Protein AF-A0A3N7GKX5-F1 (afdb_monomer)

Sequence (65 aa):
MTFKEAVEATPDVKTCYHAGLRALGSDSKKIYLQDTSKCEGSVDIDGCTTAVLPAKQPMGLLFLL

Foldseek 3Di:
DDPLVVQCVDPLRNPFKDAFPVLVPPCSVVDDDPDSVVRRIDGNNPVSNCVVDVPPDPPDDDPDD

Mean predicted aligned error: 9.83 Å

pLDDT: mean 74.6, std 14.72, range [41.53, 88.12]

Secondary structure (DSSP, 8-state):
--HHHHHHHSTTTTT-EEETTGGGGGGGGG---S-GGG--EEE-HHHHHHHHS-S---S--S---

Radius of gyration: 14.11 Å; Cα contacts (8 Å, |Δi|>4): 59; chains: 1; bounding box: 36×26×33 Å

Structure (mmCIF, N/CA/C/O backbone):
data_AF-A0A3N7GKX5-F1
#
_entry.id   AF-A0A3N7GKX5-F1
#
loop_
_atom_site.group_PDB
_atom_site.id
_atom_site.type_symbol
_atom_site.label_atom_id
_atom_site.label_alt_id
_atom_site.label_comp_id
_atom_site.label_asym_id
_atom_site.label_entity_id
_atom_site.label_seq_id
_atom_site.pdbx_PDB_ins_code
_atom_site.Cartn_x
_atom_site.Cartn_y
_atom_site.Cartn_z
_atom_site.occupancy
_atom_site.B_iso_or_equiv
_atom_site.auth_seq_id
_atom_site.auth_comp_id
_atom_site.auth_asym_id
_atom_site.auth_atom_id
_atom_site.pdbx_PDB_model_num
ATOM 1 N N . MET A 1 1 ? 8.022 -7.578 16.903 1.00 62.59 1 MET A N 1
ATOM 2 C CA . MET A 1 1 ? 8.005 -7.725 15.439 1.00 62.59 1 MET A CA 1
ATOM 3 C C . MET A 1 1 ? 6.660 -7.265 14.935 1.00 62.59 1 MET A C 1
ATOM 5 O O . MET A 1 1 ? 5.649 -7.898 15.215 1.00 62.59 1 MET A O 1
ATOM 9 N N . THR A 1 2 ? 6.668 -6.126 14.269 1.00 84.81 2 THR A N 1
ATOM 10 C CA . THR A 1 2 ? 5.550 -5.557 13.525 1.00 84.81 2 THR A CA 1
ATOM 11 C C . THR A 1 2 ? 5.543 -6.125 12.108 1.00 84.81 2 THR A C 1
ATOM 13 O O . THR A 1 2 ? 6.570 -6.597 11.613 1.00 84.81 2 THR A O 1
ATOM 16 N N . PHE A 1 3 ? 4.396 -6.063 11.432 1.00 84.19 3 PHE A N 1
ATOM 17 C CA . PHE A 1 3 ? 4.298 -6.467 10.029 1.00 84.19 3 PHE A CA 1
ATOM 18 C C . PHE A 1 3 ? 5.313 -5.716 9.151 1.00 84.19 3 PHE A C 1
ATOM 20 O O . PHE A 1 3 ? 5.990 -6.321 8.326 1.00 84.19 3 PHE A O 1
ATOM 27 N N . LYS A 1 4 ? 5.491 -4.412 9.395 1.00 85.44 4 LYS A N 1
ATOM 28 C CA . LYS A 1 4 ? 6.469 -3.582 8.687 1.00 85.44 4 LYS A CA 1
ATOM 29 C C . LYS A 1 4 ? 7.903 -4.104 8.843 1.00 85.44 4 LYS A C 1
ATOM 31 O O . LYS A 1 4 ? 8.592 -4.260 7.843 1.00 85.44 4 LYS A O 1
ATOM 36 N N . GLU A 1 5 ? 8.327 -4.417 10.068 1.00 85.19 5 GLU A N 1
ATOM 37 C CA . GLU A 1 5 ? 9.671 -4.955 10.330 1.00 85.19 5 GLU A CA 1
ATOM 38 C C . GLU A 1 5 ? 9.903 -6.294 9.616 1.00 85.19 5 GLU A C 1
ATOM 40 O O . GLU A 1 5 ? 10.991 -6.527 9.100 1.00 85.19 5 GLU A O 1
ATOM 45 N N . ALA A 1 6 ? 8.888 -7.163 9.546 1.00 85.56 6 ALA A N 1
ATOM 46 C CA . ALA A 1 6 ? 8.988 -8.436 8.828 1.00 85.56 6 ALA A CA 1
ATOM 47 C C . ALA A 1 6 ? 9.163 -8.238 7.311 1.00 85.56 6 ALA A C 1
ATOM 49 O O . ALA A 1 6 ? 9.938 -8.951 6.669 1.00 85.56 6 ALA A O 1
ATOM 50 N N . VAL A 1 7 ? 8.481 -7.239 6.743 1.00 85.44 7 VAL A N 1
ATOM 51 C CA . VAL A 1 7 ? 8.611 -6.878 5.326 1.00 85.44 7 VAL A CA 1
ATOM 52 C C . VAL A 1 7 ? 9.980 -6.257 5.046 1.00 85.44 7 VAL A C 1
ATOM 54 O O . VAL A 1 7 ? 10.652 -6.675 4.111 1.00 85.44 7 VAL A O 1
ATOM 57 N N . GLU A 1 8 ? 10.437 -5.317 5.877 1.00 85.56 8 GLU A N 1
ATOM 58 C CA . GLU A 1 8 ? 11.752 -4.671 5.735 1.00 85.56 8 GLU A CA 1
ATOM 59 C C . GLU A 1 8 ? 12.921 -5.650 5.941 1.00 85.56 8 GLU A C 1
ATOM 61 O O . GLU A 1 8 ? 13.973 -5.489 5.319 1.00 85.56 8 GLU A O 1
ATOM 66 N N . ALA A 1 9 ? 12.735 -6.685 6.767 1.00 87.12 9 ALA A N 1
ATOM 67 C CA . ALA A 1 9 ? 13.711 -7.756 6.962 1.00 87.12 9 ALA A CA 1
ATOM 68 C C . ALA A 1 9 ? 13.802 -8.726 5.771 1.00 87.12 9 ALA A C 1
ATOM 70 O O . ALA A 1 9 ? 14.796 -9.443 5.653 1.00 87.12 9 ALA A O 1
ATOM 71 N N . THR A 1 10 ? 12.797 -8.757 4.889 1.00 83.88 10 THR A N 1
ATOM 72 C CA . THR A 1 10 ? 12.776 -9.651 3.727 1.00 83.88 10 THR A CA 1
ATOM 73 C C . THR A 1 10 ? 13.355 -8.922 2.508 1.00 83.88 10 THR A C 1
ATOM 75 O O . THR A 1 10 ? 12.711 -8.011 1.985 1.00 83.88 10 THR A O 1
ATOM 78 N N . PRO A 1 11 ? 14.557 -9.287 2.021 1.00 80.62 11 PRO A N 1
ATOM 79 C CA . PRO A 1 11 ? 15.276 -8.514 1.006 1.00 80.62 11 PRO A CA 1
ATOM 80 C C . PRO A 1 11 ? 14.502 -8.348 -0.307 1.00 80.62 11 PRO A C 1
ATOM 82 O O . PRO A 1 11 ? 14.577 -7.275 -0.907 1.00 80.62 11 PRO A O 1
ATOM 85 N N . ASP A 1 12 ? 13.721 -9.354 -0.706 1.00 78.19 12 ASP A N 1
ATOM 86 C CA . ASP A 1 12 ? 12.920 -9.353 -1.935 1.00 78.19 12 ASP A CA 1
ATOM 87 C C . ASP A 1 12 ? 11.741 -8.376 -1.902 1.00 78.19 12 ASP A C 1
ATOM 89 O O . ASP A 1 12 ? 11.321 -7.895 -2.949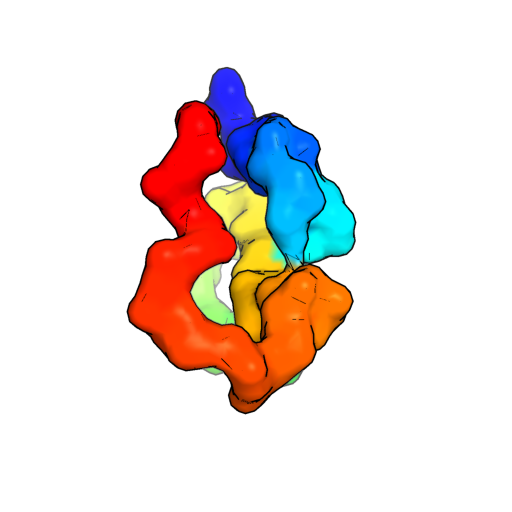 1.00 78.19 12 ASP A O 1
ATOM 93 N N . VAL A 1 13 ? 11.210 -8.066 -0.712 1.00 80.88 13 VAL A N 1
ATOM 94 C CA . VAL A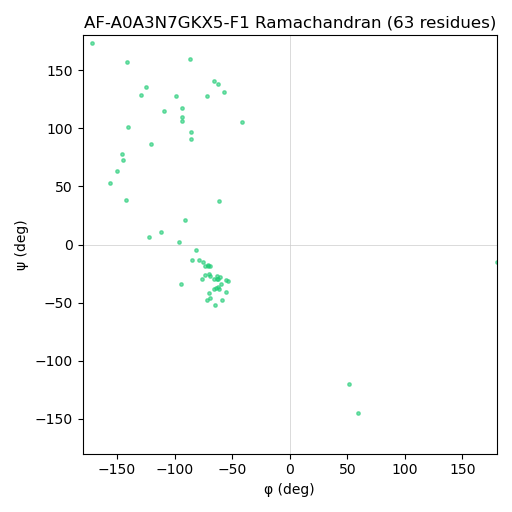 1 13 ? 10.019 -7.210 -0.547 1.00 80.88 13 VAL A CA 1
ATOM 95 C C . VAL A 1 13 ? 10.247 -5.972 0.316 1.00 80.88 13 VAL A C 1
ATOM 97 O O . VAL A 1 13 ? 9.309 -5.211 0.565 1.00 80.88 13 VAL A O 1
ATOM 100 N N . LYS A 1 14 ? 11.496 -5.704 0.717 1.00 83.06 14 LYS A N 1
ATOM 101 C CA . LYS A 1 14 ? 11.847 -4.617 1.646 1.00 83.06 14 LYS A CA 1
ATOM 102 C C . LYS A 1 14 ? 11.361 -3.235 1.204 1.00 83.06 14 LYS A C 1
ATOM 104 O O . LYS A 1 14 ? 11.105 -2.375 2.038 1.00 83.06 14 LYS A O 1
ATOM 109 N N . THR A 1 15 ? 11.264 -2.996 -0.105 1.00 81.62 15 THR A N 1
ATOM 110 C CA . THR A 1 15 ? 10.857 -1.704 -0.683 1.00 81.62 15 THR A CA 1
ATOM 111 C C . THR A 1 15 ? 9.372 -1.633 -1.027 1.00 81.62 15 THR A C 1
ATOM 113 O O . THR A 1 15 ? 8.923 -0.626 -1.565 1.00 81.62 15 THR A O 1
ATOM 116 N N . CYS A 1 16 ? 8.613 -2.688 -0.742 1.00 83.25 16 CYS A N 1
ATOM 117 C CA . CYS A 1 16 ? 7.260 -2.888 -1.262 1.00 83.25 16 CYS A CA 1
ATOM 118 C C . CYS A 1 16 ? 6.187 -2.786 -0.178 1.00 83.25 16 CYS A C 1
ATOM 120 O O . CYS A 1 16 ? 5.019 -3.104 -0.398 1.00 83.25 16 CYS A O 1
ATOM 122 N N . TYR A 1 17 ? 6.588 -2.321 1.004 1.00 87.06 17 TYR A N 1
ATOM 123 C CA . TYR A 1 17 ? 5.680 -1.950 2.071 1.00 87.06 17 TYR A CA 1
ATOM 124 C C . TYR A 1 17 ? 4.943 -0.650 1.738 1.00 87.06 17 TYR A C 1
ATOM 126 O O . TYR A 1 17 ? 5.552 0.397 1.504 1.00 87.06 17 TYR A O 1
ATOM 134 N N . HIS A 1 18 ? 3.618 -0.687 1.836 1.00 88.12 18 HIS A N 1
ATOM 135 C CA . HIS A 1 18 ? 2.761 0.483 1.748 1.00 88.12 18 HIS A CA 1
ATOM 136 C C . HIS A 1 18 ? 1.867 0.582 2.987 1.00 88.12 18 HIS A C 1
ATOM 138 O O . HIS A 1 18 ? 1.266 -0.394 3.420 1.00 88.12 18 HIS A O 1
ATOM 144 N N . ALA A 1 19 ? 1.734 1.779 3.558 1.00 85.56 19 ALA A N 1
ATOM 145 C CA . ALA A 1 19 ? 0.842 1.996 4.699 1.00 85.56 19 ALA A 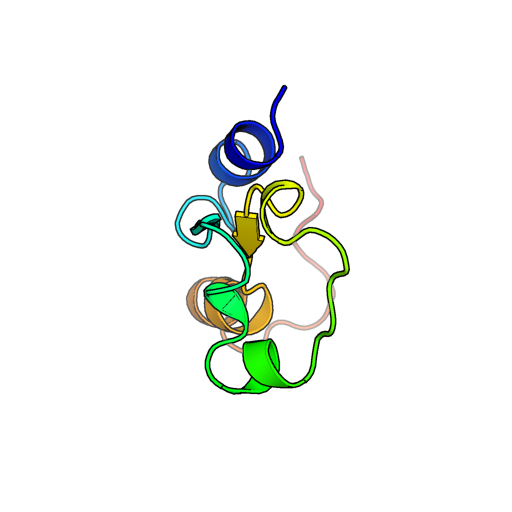CA 1
ATOM 146 C C . ALA A 1 19 ? -0.640 1.793 4.314 1.00 85.56 19 ALA A C 1
ATOM 148 O O . ALA A 1 19 ? -1.073 2.227 3.240 1.00 85.56 19 ALA A O 1
ATOM 149 N N . GLY A 1 20 ? -1.430 1.180 5.203 1.00 85.50 20 GLY A N 1
ATOM 150 C CA . GLY A 1 20 ? -2.835 0.844 4.941 1.00 85.50 20 GLY A CA 1
ATOM 151 C C . GLY A 1 20 ? -3.004 -0.081 3.730 1.00 85.50 20 GLY A C 1
ATOM 152 O O . GLY A 1 20 ? -2.141 -0.904 3.466 1.00 85.50 20 GLY A O 1
ATOM 153 N N . LEU A 1 21 ? -4.085 0.074 2.956 1.00 84.69 21 LEU A N 1
ATOM 154 C CA . LEU A 1 21 ? -4.372 -0.722 1.742 1.00 84.69 21 LEU A CA 1
ATOM 155 C C . LEU A 1 21 ? -3.820 -0.106 0.444 1.00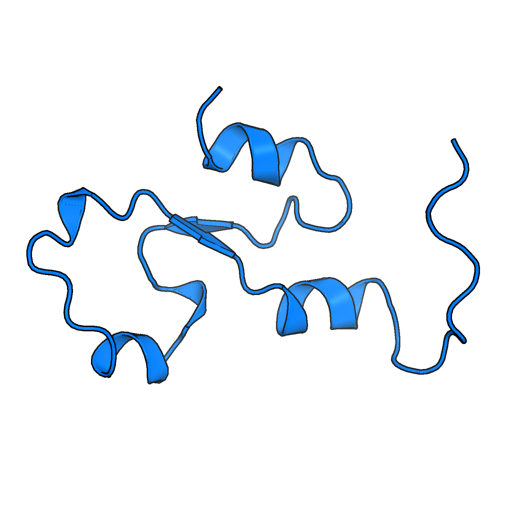 84.69 21 LEU A C 1
ATOM 157 O O . LEU A 1 21 ? -4.318 -0.379 -0.647 1.00 84.69 21 LEU A O 1
ATOM 161 N N . ARG A 1 22 ? -2.823 0.777 0.542 1.00 85.62 22 ARG A N 1
ATOM 162 C CA . ARG A 1 22 ? -2.314 1.526 -0.616 1.00 85.62 22 ARG A CA 1
ATOM 163 C C . ARG A 1 22 ? -1.688 0.636 -1.692 1.00 85.62 22 ARG A C 1
ATOM 165 O O . ARG A 1 22 ? -1.756 1.016 -2.856 1.00 85.62 22 ARG A O 1
ATOM 172 N N . ALA A 1 23 ? -1.154 -0.533 -1.329 1.00 85.94 23 ALA A N 1
ATOM 173 C CA . ALA A 1 23 ? -0.615 -1.496 -2.289 1.00 85.94 23 ALA A CA 1
ATOM 174 C C . ALA A 1 23 ? -1.672 -1.990 -3.295 1.00 85.94 23 ALA A C 1
ATOM 176 O O . ALA A 1 23 ? -1.342 -2.307 -4.427 1.00 85.94 23 ALA A O 1
ATOM 177 N N . LEU A 1 24 ? -2.956 -2.000 -2.915 1.00 83.19 24 LEU A N 1
ATOM 178 C CA . LEU A 1 24 ? -4.044 -2.460 -3.783 1.00 83.19 24 LEU A CA 1
ATOM 179 C C . LEU A 1 24 ? -4.511 -1.399 -4.791 1.00 83.19 24 LEU A C 1
ATOM 181 O O . LEU A 1 24 ? -5.403 -1.663 -5.595 1.00 83.19 24 LEU A O 1
ATOM 185 N N . GLY A 1 25 ? -3.987 -0.171 -4.727 1.00 85.44 25 GLY A N 1
ATOM 186 C CA . GLY A 1 25 ? -4.376 0.905 -5.636 1.00 85.44 25 GLY A CA 1
ATOM 187 C C . GLY A 1 25 ? -5.896 1.102 -5.701 1.00 85.44 25 GLY A C 1
ATOM 188 O O . GLY A 1 25 ? -6.547 1.377 -4.690 1.00 85.44 25 GLY A O 1
ATOM 189 N N . SER A 1 26 ? -6.476 0.955 -6.895 1.00 85.75 26 SER A N 1
ATOM 190 C CA . SER A 1 26 ? -7.918 1.139 -7.131 1.00 85.75 26 SER A CA 1
ATOM 191 C C . SER A 1 26 ? -8.790 0.045 -6.507 1.00 85.75 26 SER A C 1
ATOM 193 O O . SER A 1 26 ? -9.949 0.309 -6.177 1.00 85.75 26 SER A O 1
ATOM 195 N N . ASP A 1 27 ? -8.243 -1.154 -6.299 1.00 84.62 27 ASP A N 1
ATOM 196 C CA . ASP A 1 27 ? -8.959 -2.286 -5.706 1.00 84.62 27 ASP A CA 1
ATOM 197 C C . ASP A 1 27 ? -9.144 -2.143 -4.194 1.00 84.62 27 ASP A C 1
ATOM 199 O O . ASP A 1 27 ? -10.032 -2.773 -3.622 1.00 84.62 27 ASP A O 1
ATOM 203 N N . SER A 1 28 ? -8.409 -1.229 -3.551 1.00 83.38 28 SER A N 1
ATOM 204 C CA . SER A 1 28 ? -8.599 -0.891 -2.134 1.00 83.38 28 SER A CA 1
ATOM 205 C C . SER A 1 28 ? -10.046 -0.500 -1.800 1.00 83.38 28 SER A C 1
ATOM 207 O O . SER A 1 28 ? -10.536 -0.811 -0.719 1.00 83.38 28 SER A O 1
ATOM 209 N N . LYS A 1 29 ? -10.770 0.108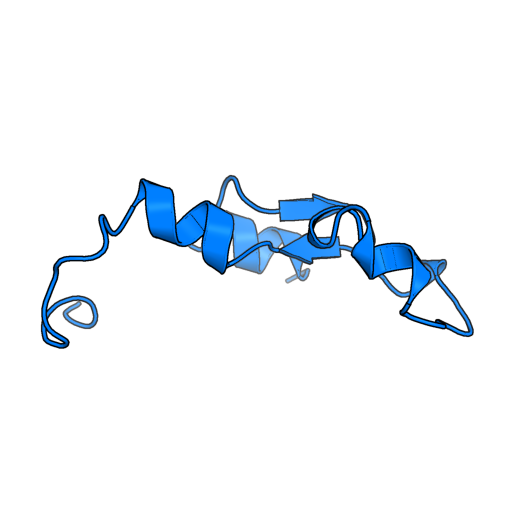 -2.751 1.00 82.50 29 LYS A N 1
ATOM 210 C CA . LYS A 1 29 ? -12.180 0.515 -2.602 1.00 82.50 29 LYS A CA 1
ATOM 211 C C . LYS A 1 29 ? -13.162 -0.658 -2.568 1.00 82.50 29 LYS A C 1
ATOM 213 O O . LYS A 1 29 ? -14.309 -0.471 -2.176 1.00 82.50 29 LYS A O 1
ATOM 218 N N . LYS A 1 30 ? -12.739 -1.842 -3.016 1.00 85.19 30 LYS A N 1
ATOM 219 C CA . LYS A 1 30 ? -13.557 -3.064 -3.017 1.00 85.19 30 LYS A CA 1
ATOM 220 C C . LYS A 1 30 ? -13.489 -3.798 -1.679 1.00 85.19 30 LYS A C 1
ATOM 222 O O . LYS A 1 30 ? -14.300 -4.686 -1.435 1.00 85.19 30 LYS A O 1
ATOM 227 N N . ILE A 1 31 ? -12.539 -3.434 -0.816 1.00 82.62 31 ILE A N 1
ATOM 228 C CA . ILE A 1 31 ? -12.392 -4.026 0.508 1.00 82.62 31 ILE A CA 1
ATOM 229 C C . ILE A 1 31 ? -13.157 -3.180 1.516 1.00 82.62 31 ILE A C 1
ATOM 231 O O . ILE A 1 31 ? -12.836 -2.019 1.758 1.00 82.62 31 ILE A O 1
ATOM 235 N N . TYR A 1 32 ? -14.156 -3.797 2.141 1.00 81.56 32 TYR A N 1
ATOM 236 C CA . TYR A 1 32 ? -14.853 -3.206 3.270 1.00 81.56 32 TYR A CA 1
ATOM 237 C C . TYR A 1 32 ? -14.214 -3.683 4.574 1.00 81.56 32 TYR A C 1
ATOM 239 O O . TYR A 1 32 ? -14.387 -4.830 4.987 1.00 81.56 32 TYR A O 1
ATOM 247 N N . LEU A 1 33 ? -13.464 -2.797 5.223 1.00 79.31 33 LEU A N 1
ATOM 248 C CA . LEU A 1 33 ? -12.969 -3.006 6.579 1.00 79.31 33 LEU A CA 1
ATOM 249 C C . LEU A 1 33 ? -13.882 -2.260 7.542 1.00 79.31 33 LEU A C 1
ATOM 251 O O . LEU A 1 33 ? -14.096 -1.062 7.383 1.00 79.31 33 LEU A O 1
ATOM 255 N N . GLN A 1 34 ? -14.377 -2.953 8.568 1.00 80.94 34 GLN A N 1
ATOM 256 C CA . GLN A 1 34 ? -15.117 -2.292 9.647 1.00 80.94 34 GLN A CA 1
ATOM 257 C C . GLN A 1 34 ? -14.243 -1.292 10.413 1.00 80.94 34 GLN A C 1
ATOM 259 O O . GLN A 1 34 ? -14.748 -0.300 10.924 1.00 80.94 34 GLN A O 1
ATOM 264 N N . ASP A 1 35 ? -12.935 -1.551 10.476 1.00 81.31 35 ASP A N 1
ATOM 265 C CA . ASP A 1 35 ? -11.969 -0.680 11.131 1.00 81.31 35 ASP A CA 1
ATOM 266 C C . ASP A 1 35 ? -10.685 -0.614 10.301 1.00 81.31 35 ASP A C 1
ATOM 268 O O . ASP A 1 35 ? -9.856 -1.527 10.308 1.00 81.31 35 ASP A O 1
ATOM 272 N N . THR A 1 36 ? -10.533 0.468 9.543 1.00 76.75 36 THR A N 1
ATOM 273 C CA . THR A 1 36 ? -9.353 0.706 8.705 1.00 76.75 36 THR A CA 1
ATOM 274 C C . THR A 1 36 ? -8.097 0.998 9.520 1.00 76.75 36 THR A C 1
ATOM 276 O O . THR A 1 36 ? -6.999 0.843 8.992 1.00 76.75 36 THR A O 1
ATOM 279 N N . SER A 1 37 ? -8.227 1.375 10.797 1.00 77.94 37 SER A N 1
ATOM 280 C CA . SER A 1 37 ? -7.083 1.642 11.681 1.00 77.94 37 SER A CA 1
ATOM 281 C C . SER A 1 37 ? -6.340 0.361 12.059 1.00 77.94 37 SER A C 1
ATOM 283 O O . SER A 1 37 ? -5.186 0.420 12.467 1.00 77.94 37 SER A O 1
ATOM 285 N N . LYS A 1 38 ? -6.982 -0.803 11.887 1.00 82.12 38 LYS A N 1
ATOM 286 C CA . LYS A 1 38 ? -6.362 -2.123 12.077 1.00 82.12 38 LYS A CA 1
ATOM 287 C C . LYS A 1 38 ? -5.497 -2.561 10.895 1.00 82.12 38 LYS A C 1
ATOM 289 O O . LYS A 1 38 ? -4.736 -3.514 11.024 1.00 82.12 38 LYS A O 1
ATOM 294 N N . CYS A 1 39 ? -5.600 -1.889 9.748 1.00 81.25 3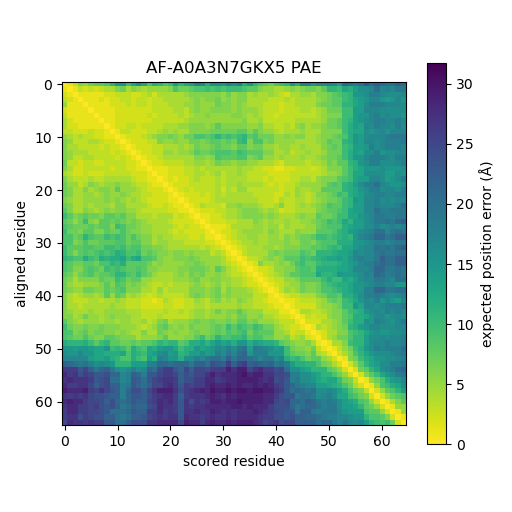9 CYS A N 1
ATOM 295 C CA . CYS A 1 39 ? -4.709 -2.136 8.621 1.00 81.25 39 CYS A CA 1
ATOM 296 C C . CYS A 1 39 ? -3.433 -1.313 8.780 1.00 81.25 39 CYS A C 1
ATOM 298 O O . CYS A 1 39 ? -3.336 -0.186 8.297 1.00 81.25 39 CYS A O 1
ATOM 300 N N . GLU A 1 40 ? -2.439 -1.909 9.432 1.00 82.38 40 GLU A N 1
ATOM 301 C CA . GLU A 1 40 ? -1.126 -1.291 9.635 1.00 82.38 40 GLU A CA 1
ATOM 302 C C . GLU A 1 40 ? -0.396 -1.059 8.298 1.00 82.38 40 GLU A C 1
ATOM 304 O O . GLU A 1 40 ? 0.215 -0.009 8.087 1.00 82.38 40 GLU A O 1
ATOM 309 N N . GLY A 1 41 ? -0.531 -1.992 7.349 1.00 85.75 41 GLY A N 1
ATOM 310 C CA . GLY A 1 41 ? 0.114 -1.926 6.041 1.00 85.75 41 GLY A CA 1
ATOM 311 C C . GLY A 1 41 ? -0.349 -3.008 5.070 1.00 85.75 41 GLY A C 1
ATOM 312 O O . GLY A 1 41 ? -1.095 -3.918 5.426 1.00 85.75 41 GLY A O 1
ATOM 313 N N . SER A 1 42 ? 0.112 -2.895 3.832 1.00 85.44 42 SER A N 1
ATOM 314 C CA . SER A 1 42 ? -0.079 -3.847 2.741 1.00 85.44 42 SER A CA 1
ATOM 315 C C . SER A 1 42 ? 1.200 -3.943 1.916 1.00 85.44 42 SER A C 1
ATOM 317 O O . SER A 1 42 ? 2.035 -3.038 1.933 1.00 85.44 42 SER A O 1
ATOM 319 N N . VAL A 1 43 ? 1.359 -5.057 1.209 1.00 86.12 43 VAL A N 1
ATOM 320 C CA . VAL A 1 43 ? 2.501 -5.316 0.330 1.00 86.12 43 VAL A CA 1
ATOM 321 C C . VAL A 1 43 ? 1.965 -5.757 -1.020 1.00 86.12 43 VAL A C 1
ATOM 323 O O . VAL A 1 43 ? 1.134 -6.662 -1.081 1.00 86.12 43 VAL A O 1
ATOM 326 N N . ASP A 1 44 ? 2.429 -5.106 -2.083 1.00 83.94 44 ASP A N 1
ATOM 327 C CA . ASP A 1 44 ? 2.158 -5.527 -3.457 1.00 83.94 44 ASP A CA 1
ATOM 328 C C . ASP A 1 44 ? 3.209 -6.561 -3.854 1.00 83.94 44 ASP A C 1
ATOM 330 O O . ASP A 1 44 ? 4.333 -6.208 -4.200 1.00 83.94 44 ASP A O 1
ATOM 334 N N . ILE A 1 45 ? 2.875 -7.846 -3.734 1.00 80.88 45 ILE A N 1
ATOM 335 C CA . ILE A 1 45 ? 3.819 -8.926 -4.039 1.00 80.88 45 ILE A CA 1
ATOM 336 C C . ILE A 1 45 ? 4.069 -8.994 -5.543 1.00 80.88 45 ILE A C 1
ATOM 338 O O . ILE A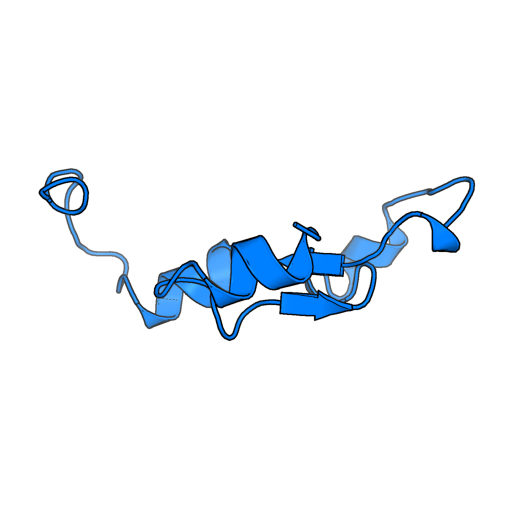 1 45 ? 5.219 -9.143 -5.946 1.00 80.88 45 ILE A O 1
ATOM 342 N N . ASP A 1 46 ? 3.036 -8.853 -6.372 1.00 78.44 46 ASP A N 1
ATOM 343 C CA . ASP A 1 46 ? 3.155 -8.981 -7.824 1.00 78.44 46 ASP A CA 1
ATOM 344 C C . ASP A 1 46 ? 4.040 -7.871 -8.397 1.00 78.44 46 ASP A C 1
ATOM 346 O O . ASP A 1 46 ? 5.043 -8.153 -9.058 1.00 78.44 46 ASP A O 1
ATOM 350 N N . GLY A 1 47 ? 3.750 -6.605 -8.080 1.00 75.06 47 GLY A N 1
ATOM 351 C CA . GLY A 1 47 ? 4.570 -5.481 -8.538 1.00 75.06 47 GLY A CA 1
ATOM 352 C C . GLY A 1 47 ? 6.005 -5.543 -8.013 1.00 75.06 47 GLY A C 1
ATOM 353 O O . GLY A 1 47 ? 6.954 -5.242 -8.740 1.00 75.06 47 GLY A O 1
ATOM 354 N N . CYS A 1 48 ? 6.178 -5.999 -6.773 1.00 77.12 48 CYS A N 1
ATOM 355 C CA . CYS A 1 48 ? 7.484 -6.097 -6.139 1.00 77.12 48 CYS A CA 1
ATOM 356 C C . CYS A 1 48 ? 8.354 -7.219 -6.705 1.00 77.12 48 CYS A C 1
ATOM 358 O O . CYS A 1 48 ? 9.520 -7.018 -7.047 1.00 77.12 48 CYS A O 1
ATOM 360 N N . THR A 1 49 ? 7.776 -8.410 -6.841 1.00 71.50 49 THR A N 1
ATOM 361 C CA . THR A 1 49 ? 8.495 -9.580 -7.338 1.00 71.50 49 THR A CA 1
ATOM 362 C C . THR A 1 49 ? 8.746 -9.488 -8.831 1.00 71.50 49 THR A C 1
ATOM 364 O O . THR A 1 49 ? 9.766 -9.992 -9.267 1.00 71.50 49 THR A O 1
ATOM 367 N N . THR A 1 50 ? 7.939 -8.768 -9.617 1.00 65.56 50 THR A N 1
ATOM 368 C CA . THR A 1 50 ? 8.221 -8.565 -11.053 1.00 65.56 50 THR A CA 1
ATOM 369 C C . THR A 1 50 ? 9.542 -7.815 -11.294 1.00 65.56 50 THR A C 1
ATOM 371 O O . THR A 1 50 ? 10.202 -8.034 -12.311 1.00 65.56 50 THR A O 1
ATOM 374 N N . ALA A 1 51 ? 9.960 -6.948 -10.362 1.00 61.16 51 ALA A N 1
ATOM 375 C CA . ALA A 1 51 ? 11.234 -6.230 -10.446 1.00 61.16 51 ALA A CA 1
ATOM 376 C C . ALA A 1 51 ? 12.449 -7.115 -10.108 1.00 61.16 51 ALA A C 1
ATOM 378 O O . ALA A 1 51 ? 13.539 -6.885 -10.631 1.00 61.16 51 ALA A O 1
ATOM 379 N N . VAL A 1 52 ? 12.261 -8.117 -9.243 1.00 61.69 52 VAL A N 1
ATOM 380 C CA . VAL A 1 52 ? 13.319 -9.031 -8.771 1.00 61.69 52 VAL A CA 1
ATOM 381 C C . VAL A 1 52 ? 13.373 -10.315 -9.608 1.00 61.69 52 VAL A C 1
ATOM 383 O O . VAL A 1 52 ? 14.445 -10.852 -9.874 1.00 61.69 52 VAL A O 1
ATOM 386 N N . LEU A 1 53 ? 12.216 -10.777 -10.073 1.00 57.88 53 LEU A N 1
ATOM 387 C CA . LEU A 1 53 ? 11.984 -11.990 -10.841 1.00 57.88 53 LEU A CA 1
ATOM 388 C C . LEU A 1 53 ? 11.358 -11.602 -12.190 1.00 57.88 53 LEU A C 1
ATOM 390 O O . LEU A 1 53 ? 10.132 -11.605 -12.335 1.00 57.88 53 LEU A O 1
ATOM 394 N N . PRO A 1 54 ? 12.164 -11.272 -13.216 1.00 52.44 54 PRO A N 1
ATOM 395 C CA . PRO A 1 54 ? 11.636 -11.167 -14.568 1.00 52.44 54 PRO A CA 1
ATOM 396 C C . PRO A 1 54 ? 10.985 -12.509 -14.921 1.00 52.44 54 PRO A C 1
ATOM 398 O O . PRO A 1 54 ? 11.585 -13.557 -14.692 1.00 52.44 54 PRO A O 1
ATOM 401 N N . ALA A 1 55 ? 9.756 -12.466 -15.447 1.00 53.06 55 ALA A N 1
ATOM 402 C CA . ALA A 1 55 ? 8.774 -13.554 -15.598 1.00 53.06 55 ALA A CA 1
ATOM 403 C C . ALA A 1 55 ? 9.182 -14.771 -16.477 1.00 53.06 55 ALA A C 1
ATOM 405 O O . ALA A 1 55 ? 8.374 -15.332 -17.216 1.00 53.06 55 ALA A O 1
ATOM 406 N N . LYS A 1 56 ? 10.447 -15.191 -16.433 1.00 45.72 56 LYS A N 1
ATOM 407 C CA . LYS A 1 56 ? 11.045 -16.304 -17.170 1.00 45.72 56 LYS A CA 1
ATOM 408 C C . LYS A 1 56 ? 12.078 -17.068 -16.337 1.00 45.72 56 LYS A C 1
ATOM 410 O O . LYS A 1 56 ? 13.095 -17.497 -16.878 1.00 45.72 56 LYS A O 1
ATOM 415 N N . GLN A 1 57 ? 11.845 -17.267 -15.044 1.00 48.81 57 GLN A N 1
ATOM 416 C CA . GLN A 1 57 ? 12.625 -18.252 -14.295 1.00 48.81 5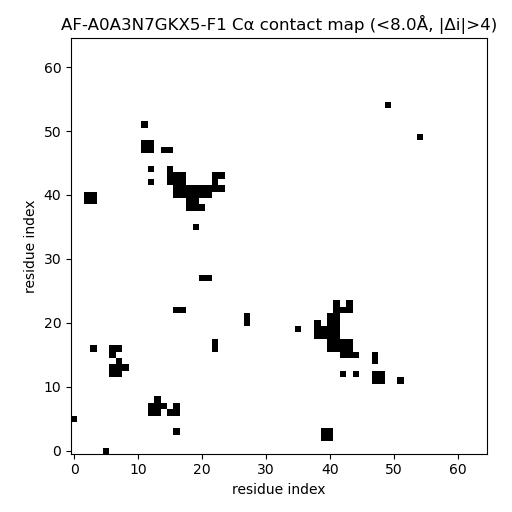7 GLN A CA 1
ATOM 417 C C . GLN A 1 57 ? 11.736 -19.453 -13.960 1.00 48.81 57 GLN A C 1
ATOM 419 O O . GLN A 1 57 ? 10.739 -19.291 -13.256 1.00 48.81 57 GLN A O 1
ATOM 424 N N . PRO A 1 58 ? 12.035 -20.647 -14.511 1.00 41.53 58 PRO A N 1
ATOM 425 C CA . PRO A 1 58 ? 11.300 -21.849 -14.174 1.00 41.53 58 PRO A CA 1
ATOM 426 C C . PRO A 1 58 ? 11.497 -22.127 -12.686 1.00 41.53 58 PRO A C 1
ATOM 428 O O . PRO A 1 58 ? 12.589 -21.969 -12.141 1.00 41.53 58 PRO A O 1
ATOM 431 N N . MET A 1 59 ? 10.398 -22.511 -12.052 1.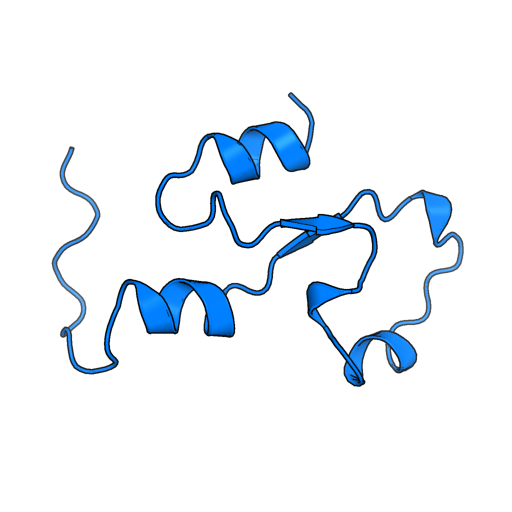00 46.50 59 MET A N 1
ATOM 432 C CA . MET A 1 59 ? 10.294 -22.928 -10.664 1.00 46.50 59 MET A CA 1
ATOM 433 C C . MET A 1 59 ? 11.476 -23.835 -10.271 1.00 46.50 59 MET A C 1
ATOM 435 O O . MET A 1 59 ? 11.540 -24.984 -10.702 1.00 46.50 59 MET A O 1
ATOM 439 N N . GLY A 1 60 ? 12.441 -23.325 -9.500 1.00 48.78 60 GLY A N 1
ATOM 440 C CA . GLY A 1 60 ? 13.593 -24.150 -9.129 1.00 48.78 60 GLY A CA 1
ATOM 441 C C . GLY A 1 60 ? 14.680 -23.538 -8.256 1.00 48.78 60 GLY A C 1
ATOM 442 O O . GLY A 1 60 ? 15.472 -24.305 -7.724 1.00 48.78 60 GLY A O 1
ATOM 443 N N . LEU A 1 61 ? 14.769 -22.214 -8.074 1.00 49.00 61 LEU A N 1
ATOM 444 C CA . LEU A 1 61 ? 15.985 -21.653 -7.471 1.00 49.00 61 LEU A CA 1
ATOM 445 C C . LEU A 1 61 ? 15.767 -20.363 -6.661 1.00 49.00 61 LEU A C 1
ATOM 447 O O . LEU A 1 61 ? 16.316 -19.327 -7.011 1.00 49.00 61 LEU A O 1
ATOM 451 N N . LEU A 1 62 ? 14.990 -20.408 -5.572 1.00 47.03 62 LEU A N 1
ATOM 452 C CA . LEU A 1 62 ? 15.159 -19.432 -4.479 1.00 47.03 62 LEU A CA 1
ATOM 453 C C . LEU A 1 62 ? 14.636 -19.952 -3.128 1.00 47.03 62 LEU A C 1
ATOM 455 O O . LEU A 1 62 ? 13.828 -19.325 -2.463 1.00 47.03 62 LEU A O 1
ATOM 459 N N . PHE A 1 63 ? 15.098 -21.138 -2.739 1.00 44.84 63 PHE A N 1
ATOM 460 C CA . PHE A 1 63 ? 15.190 -21.561 -1.338 1.00 44.84 63 PHE A CA 1
ATOM 461 C C . PHE A 1 63 ? 16.445 -22.429 -1.225 1.00 44.84 63 PHE A C 1
ATOM 463 O O . PHE A 1 63 ? 16.379 -23.654 -1.179 1.00 44.84 63 PHE A O 1
ATOM 470 N N . LEU A 1 64 ? 17.615 -21.795 -1.287 1.00 42.19 64 LEU A N 1
ATOM 471 C CA . LEU A 1 64 ? 18.849 -22.425 -0.830 1.00 42.19 64 LEU A CA 1
ATOM 472 C C . LEU A 1 64 ? 19.772 -21.368 -0.221 1.00 42.19 64 LEU A C 1
ATOM 474 O O . LEU A 1 64 ? 20.683 -20.878 -0.883 1.00 42.19 64 LEU A O 1
ATOM 478 N N . LEU A 1 65 ? 19.458 -20.976 1.013 1.00 42.41 65 LEU A N 1
ATOM 479 C CA . LEU A 1 65 ? 20.335 -21.026 2.190 1.00 42.41 65 LEU A CA 1
ATOM 480 C C . LEU A 1 65 ? 19.569 -20.512 3.412 1.00 42.41 65 LEU A C 1
ATOM 482 O O . LEU A 1 65 ? 18.984 -19.412 3.315 1.00 42.41 65 LEU A O 1
#

Solvent-accessible surface area (backbone atoms only — not comparable to full-atom values): 4222 Å² total; per-residue (Å²): 137,52,74,65,56,57,38,54,68,34,82,78,42,40,86,32,71,27,68,28,58,56,47,49,56,80,59,38,80,75,60,87,62,96,56,65,84,75,41,74,52,28,64,33,60,67,72,34,41,48,76,77,46,62,99,79,69,77,93,81,86,88,87,86,130